Protein AF-A0A932SLD3-F1 (afdb_monomer_lite)

Structure (mmCIF, N/CA/C/O backbone):
data_AF-A0A932SLD3-F1
#
_entry.id   AF-A0A932SLD3-F1
#
loop_
_atom_site.group_PDB
_atom_site.id
_atom_site.type_symbol
_atom_site.label_atom_id
_atom_site.label_alt_id
_atom_site.label_comp_id
_atom_site.label_asym_id
_atom_site.label_entity_id
_atom_site.label_seq_id
_atom_site.pdbx_PDB_ins_code
_atom_site.Cartn_x
_atom_site.Cartn_y
_atom_site.Cartn_z
_atom_site.occupancy
_atom_site.B_iso_or_equiv
_atom_site.auth_seq_id
_atom_site.auth_comp_id
_atom_site.auth_asym_id
_atom_site.auth_atom_id
_atom_site.pdbx_PDB_model_num
ATOM 1 N N . MET A 1 1 ? 30.247 6.942 -6.098 1.00 51.97 1 MET A N 1
ATOM 2 C CA . MET A 1 1 ? 29.040 7.597 -6.648 1.00 51.97 1 MET A CA 1
ATOM 3 C C . MET A 1 1 ? 27.881 6.623 -6.493 1.00 51.97 1 MET A C 1
ATOM 5 O O . MET A 1 1 ? 28.028 5.489 -6.936 1.00 51.97 1 MET A O 1
ATOM 9 N N . ALA A 1 2 ? 26.806 6.992 -5.792 1.00 62.38 2 ALA A N 1
ATOM 10 C CA . ALA A 1 2 ? 25.668 6.088 -5.609 1.00 62.38 2 ALA A CA 1
ATOM 11 C C . ALA A 1 2 ? 24.977 5.821 -6.963 1.00 62.38 2 ALA A C 1
ATOM 13 O O . ALA A 1 2 ? 24.907 6.736 -7.792 1.00 62.38 2 ALA A O 1
ATOM 14 N N . PRO A 1 3 ? 24.509 4.589 -7.229 1.00 73.19 3 PRO A N 1
ATOM 15 C CA . PRO A 1 3 ? 23.764 4.293 -8.446 1.00 73.19 3 PRO A CA 1
ATOM 16 C C . PRO A 1 3 ? 22.498 5.155 -8.509 1.00 73.19 3 PRO A C 1
ATOM 18 O O . PRO A 1 3 ? 21.862 5.419 -7.491 1.00 73.19 3 PRO A O 1
ATOM 21 N N . ARG A 1 4 ? 22.139 5.614 -9.713 1.00 84.00 4 ARG A N 1
ATOM 22 C CA . ARG A 1 4 ? 20.889 6.356 -9.913 1.00 84.00 4 ARG A CA 1
ATOM 23 C C . ARG A 1 4 ? 19.696 5.450 -9.592 1.00 84.00 4 ARG A C 1
ATOM 25 O O . ARG A 1 4 ? 19.737 4.290 -10.011 1.00 84.00 4 ARG A O 1
ATOM 32 N N . PRO A 1 5 ? 18.640 5.977 -8.946 1.00 88.25 5 PRO A N 1
ATOM 33 C CA . PRO A 1 5 ? 17.459 5.183 -8.660 1.00 88.25 5 PRO A CA 1
ATOM 34 C C . PRO A 1 5 ? 16.838 4.584 -9.923 1.00 88.25 5 PRO A C 1
ATOM 36 O O . PRO A 1 5 ? 16.873 5.200 -10.996 1.00 88.25 5 PRO A O 1
ATOM 39 N N . THR A 1 6 ? 16.248 3.400 -9.818 1.00 93.44 6 THR A N 1
ATOM 40 C CA . THR A 1 6 ? 15.447 2.820 -10.910 1.00 93.44 6 THR A CA 1
ATOM 41 C C . THR A 1 6 ? 14.102 3.556 -11.070 1.00 93.44 6 THR A C 1
ATOM 43 O O . THR A 1 6 ? 13.707 4.317 -10.182 1.00 93.44 6 THR A O 1
ATOM 46 N N . PRO A 1 7 ? 13.379 3.392 -12.199 1.00 94.75 7 PRO A N 1
ATOM 47 C CA . PRO A 1 7 ? 12.006 3.894 -12.325 1.00 94.75 7 PRO A CA 1
ATOM 48 C C . PRO A 1 7 ? 11.091 3.412 -11.190 1.00 94.75 7 PRO A C 1
ATOM 50 O O . PRO A 1 7 ? 10.435 4.241 -10.563 1.00 94.75 7 PRO A O 1
ATOM 53 N N . ALA A 1 8 ? 11.168 2.119 -10.846 1.00 94.88 8 ALA A N 1
ATOM 54 C CA . ALA A 1 8 ? 10.424 1.523 -9.738 1.00 94.88 8 ALA A CA 1
ATOM 55 C C . ALA A 1 8 ? 10.734 2.206 -8.399 1.00 94.88 8 ALA A C 1
ATOM 57 O O . ALA A 1 8 ? 9.819 2.631 -7.699 1.00 94.88 8 ALA A O 1
ATOM 58 N N . GLU A 1 9 ? 12.020 2.372 -8.067 1.00 96.19 9 GLU A N 1
ATOM 59 C CA . GLU A 1 9 ? 12.435 3.072 -6.845 1.00 96.19 9 GLU A CA 1
ATOM 60 C C . GLU A 1 9 ? 11.896 4.503 -6.806 1.00 96.19 9 GLU A C 1
ATOM 62 O O . GLU A 1 9 ? 11.365 4.922 -5.783 1.00 96.19 9 GLU A O 1
ATOM 67 N N . ARG A 1 10 ? 11.978 5.251 -7.915 1.00 96.44 10 ARG A N 1
ATOM 68 C CA . ARG A 1 10 ? 11.424 6.612 -7.976 1.00 96.44 10 ARG A CA 1
ATOM 69 C C . ARG A 1 10 ? 9.925 6.624 -7.717 1.00 96.44 10 ARG A C 1
ATOM 71 O O . ARG A 1 10 ? 9.487 7.377 -6.859 1.00 96.44 10 ARG A O 1
ATOM 78 N N . ARG A 1 11 ? 9.156 5.775 -8.403 1.00 96.12 11 ARG A N 1
ATOM 79 C CA . ARG A 1 11 ? 7.697 5.733 -8.236 1.00 96.12 11 ARG A CA 1
ATOM 80 C C . ARG A 1 11 ? 7.278 5.316 -6.832 1.00 96.12 11 ARG A C 1
ATOM 82 O O . ARG A 1 11 ? 6.340 5.898 -6.305 1.00 96.12 11 ARG A O 1
ATOM 89 N N . LEU A 1 12 ? 7.975 4.359 -6.217 1.00 97.00 12 LEU A N 1
ATOM 90 C CA . LEU A 1 12 ? 7.738 3.980 -4.822 1.00 97.00 12 LEU A CA 1
ATOM 91 C C . LEU A 1 12 ? 8.028 5.145 -3.869 1.00 97.00 12 LEU A C 1
ATOM 93 O O . LEU A 1 12 ? 7.230 5.426 -2.981 1.00 97.00 12 LEU A O 1
ATOM 97 N N . LEU A 1 13 ? 9.130 5.870 -4.074 1.00 97.06 13 LEU A N 1
ATOM 98 C CA . LEU A 1 13 ? 9.461 7.040 -3.257 1.00 97.06 13 LEU A CA 1
ATOM 99 C C . LEU A 1 13 ? 8.476 8.199 -3.470 1.00 97.06 13 LEU A C 1
ATOM 101 O O . LEU A 1 13 ? 8.121 8.881 -2.512 1.00 97.06 13 LEU A O 1
ATOM 105 N N . ASP A 1 14 ? 8.017 8.422 -4.700 1.00 96.25 14 ASP A N 1
ATOM 106 C CA . ASP A 1 14 ? 7.005 9.434 -5.012 1.00 96.25 14 ASP A CA 1
ATOM 107 C C . ASP A 1 14 ? 5.646 9.063 -4.400 1.00 96.25 14 ASP A C 1
ATOM 109 O O . ASP A 1 14 ? 4.976 9.922 -3.826 1.00 96.25 14 ASP A O 1
ATOM 113 N N . LEU A 1 15 ? 5.276 7.777 -4.438 1.00 95.81 15 LEU A N 1
ATOM 114 C CA . LEU A 1 15 ? 4.101 7.248 -3.751 1.00 95.81 15 LEU A CA 1
ATOM 115 C C . LEU A 1 15 ? 4.211 7.461 -2.237 1.00 95.81 15 LEU A C 1
ATOM 117 O O . LEU A 1 15 ? 3.293 8.021 -1.648 1.00 95.81 15 LEU A O 1
ATOM 121 N N . ALA A 1 16 ? 5.340 7.104 -1.619 1.00 96.50 16 ALA A N 1
ATOM 122 C CA . ALA A 1 16 ? 5.568 7.313 -0.189 1.00 96.50 16 ALA A CA 1
ATOM 123 C C . ALA A 1 16 ? 5.399 8.789 0.211 1.00 96.50 16 ALA A C 1
ATOM 125 O O . ALA A 1 16 ? 4.697 9.091 1.175 1.00 96.50 16 ALA A O 1
ATOM 126 N N . ARG A 1 17 ? 5.955 9.727 -0.572 1.00 95.31 17 ARG A N 1
ATOM 127 C CA . ARG A 1 17 ? 5.749 11.169 -0.347 1.00 95.31 17 ARG A CA 1
ATOM 128 C C . ARG A 1 17 ? 4.279 11.557 -0.473 1.00 95.31 17 ARG A C 1
ATOM 130 O O . ARG A 1 17 ? 3.760 12.256 0.387 1.00 95.31 17 ARG A O 1
ATOM 137 N N . ALA A 1 18 ? 3.593 11.084 -1.512 1.00 93.19 18 ALA A N 1
ATOM 138 C CA . ALA A 1 18 ? 2.178 11.380 -1.712 1.00 93.19 18 ALA A CA 1
ATOM 139 C C . ALA A 1 18 ? 1.293 10.844 -0.572 1.00 93.19 18 ALA A C 1
ATOM 141 O O . ALA A 1 18 ? 0.246 11.426 -0.287 1.00 93.19 18 ALA A O 1
ATOM 142 N N . LEU A 1 19 ? 1.680 9.742 0.073 1.00 91.81 19 LEU A N 1
ATOM 143 C CA . LEU A 1 19 ? 1.000 9.213 1.255 1.00 91.81 19 LEU A CA 1
ATOM 144 C C . LEU A 1 19 ? 1.285 10.052 2.506 1.00 91.81 19 LEU A C 1
ATOM 146 O O . LEU A 1 19 ? 0.350 10.420 3.213 1.00 91.81 19 LEU A O 1
ATOM 150 N N . ALA A 1 20 ? 2.540 10.440 2.730 1.00 89.38 20 ALA A N 1
ATOM 151 C CA . ALA A 1 20 ? 2.917 11.307 3.847 1.00 89.38 20 ALA A CA 1
ATOM 152 C C . ALA A 1 20 ? 2.205 12.675 3.795 1.00 89.38 20 ALA A C 1
ATOM 154 O O . ALA A 1 20 ? 1.766 13.197 4.820 1.00 89.38 20 ALA A O 1
ATOM 155 N N . GLU A 1 21 ? 2.011 13.240 2.599 1.00 88.44 21 GLU A N 1
ATOM 156 C CA . GLU A 1 21 ? 1.236 14.475 2.421 1.00 88.44 21 GLU A CA 1
ATOM 157 C C . GLU A 1 21 ? -0.236 14.312 2.828 1.00 88.44 21 GLU A C 1
ATOM 159 O O . GLU A 1 21 ? -0.815 15.223 3.420 1.00 88.44 21 GLU A O 1
ATOM 164 N N . ARG A 1 22 ? -0.836 13.139 2.5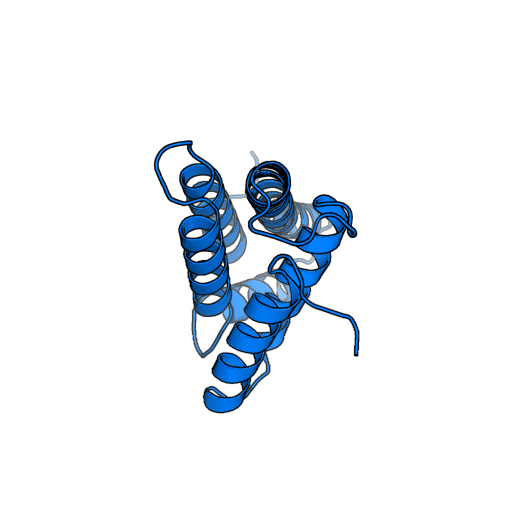80 1.00 81.81 22 ARG A N 1
ATOM 165 C CA . ARG A 1 22 ? -2.224 12.832 2.973 1.00 81.81 22 ARG A CA 1
ATOM 166 C C . ARG A 1 22 ? -2.400 12.642 4.474 1.00 81.81 22 ARG A C 1
ATOM 168 O O . ARG A 1 22 ? -3.507 12.810 4.969 1.00 81.81 22 ARG A O 1
ATOM 175 N N . ALA A 1 23 ? -1.330 12.340 5.206 1.00 76.94 23 ALA A N 1
ATOM 176 C CA . ALA A 1 23 ? -1.386 12.258 6.660 1.00 76.94 23 ALA A CA 1
ATOM 177 C C . ALA A 1 23 ? -1.645 13.633 7.314 1.00 76.94 23 ALA A C 1
ATOM 179 O O . ALA A 1 23 ? -1.974 13.694 8.500 1.00 76.94 23 ALA A O 1
ATOM 180 N N . ARG A 1 24 ? -1.469 14.754 6.594 1.00 79.19 24 ARG A N 1
ATOM 181 C CA . ARG A 1 24 ? -1.527 16.111 7.165 1.00 79.19 24 ARG A CA 1
ATOM 182 C C . ARG A 1 24 ? -2.933 16.503 7.678 1.00 79.19 24 ARG A C 1
ATOM 184 O O . ARG A 1 24 ? -3.931 16.071 7.113 1.00 79.19 24 ARG A O 1
ATOM 191 N N . PRO A 1 25 ? -3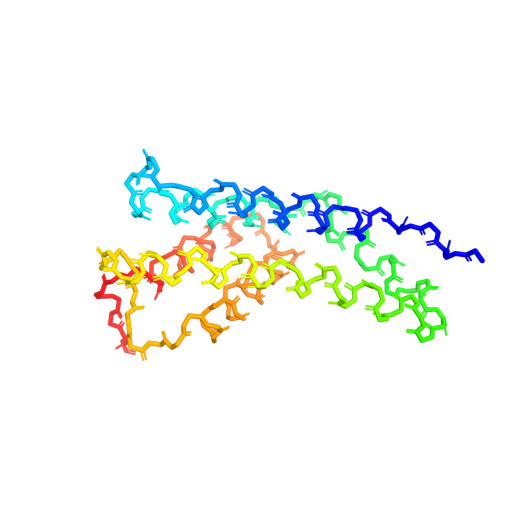.032 17.354 8.723 1.00 64.38 25 PRO A N 1
ATOM 192 C CA . PRO A 1 25 ? -4.197 17.433 9.628 1.00 64.38 25 PRO A CA 1
ATOM 193 C C . PRO A 1 25 ? -5.482 18.105 9.097 1.00 64.38 25 PRO A C 1
ATOM 195 O O . PRO A 1 25 ? -6.259 18.617 9.895 1.00 64.38 25 PRO A O 1
ATOM 198 N N . MET A 1 26 ? -5.715 18.178 7.786 1.00 59.38 26 MET A N 1
ATOM 199 C CA . MET A 1 26 ? -6.754 19.057 7.216 1.00 59.38 26 MET A CA 1
ATOM 200 C C . MET A 1 26 ? -7.997 18.346 6.660 1.00 59.38 26 MET A C 1
ATOM 202 O O . MET A 1 26 ? -8.928 19.029 6.242 1.00 59.38 26 MET A O 1
ATOM 206 N N . ALA A 1 27 ? -8.038 17.013 6.646 1.00 67.62 27 ALA A N 1
ATOM 207 C CA . ALA A 1 27 ? -9.136 16.237 6.061 1.00 67.62 27 ALA A CA 1
ATOM 208 C C . ALA A 1 27 ? -9.855 15.373 7.109 1.00 67.62 27 ALA A C 1
ATOM 210 O O . ALA A 1 27 ? -9.263 15.028 8.134 1.00 67.62 27 ALA A O 1
ATOM 211 N N . ASP A 1 28 ? -11.112 15.001 6.835 1.00 86.69 28 ASP A N 1
ATOM 212 C CA . ASP A 1 28 ? -11.798 13.935 7.573 1.00 86.69 28 ASP A CA 1
ATOM 213 C C . ASP A 1 28 ? -10.907 12.674 7.570 1.00 86.69 28 ASP A C 1
ATOM 215 O O . ASP A 1 28 ? -10.567 12.179 6.490 1.00 86.69 28 ASP A O 1
ATOM 219 N N . PRO A 1 29 ? -10.499 12.142 8.739 1.00 86.94 29 PRO A N 1
ATOM 220 C CA . PRO A 1 29 ? -9.590 11.001 8.817 1.00 86.94 29 PRO A CA 1
ATOM 221 C C . PRO A 1 29 ? -10.079 9.764 8.056 1.00 86.94 29 PRO A C 1
ATOM 223 O O . PRO A 1 29 ? -9.264 9.010 7.520 1.00 86.94 29 PRO A O 1
ATOM 226 N N . ARG A 1 30 ? -11.400 9.558 7.965 1.00 88.81 30 ARG A N 1
ATOM 227 C CA . ARG A 1 30 ? -11.977 8.447 7.198 1.00 88.81 30 ARG A CA 1
ATOM 228 C C . ARG A 1 30 ? -11.845 8.678 5.697 1.00 88.81 30 ARG A C 1
ATOM 230 O O . ARG A 1 30 ? -11.372 7.789 4.992 1.00 88.81 30 ARG A O 1
ATOM 237 N N . GLU A 1 31 ? -12.241 9.847 5.209 1.00 88.50 31 GLU A N 1
ATOM 238 C CA . GLU A 1 31 ? -12.075 10.220 3.802 1.00 88.50 31 GLU A CA 1
ATOM 239 C C . GLU A 1 31 ? -10.598 10.187 3.376 1.00 88.50 31 GLU A C 1
ATOM 241 O O . GLU A 1 31 ? -10.263 9.609 2.340 1.00 88.50 31 GLU A O 1
ATOM 246 N N . ALA A 1 32 ? -9.695 10.714 4.207 1.00 88.25 32 ALA A N 1
ATOM 247 C CA . ALA A 1 32 ? -8.254 10.701 3.965 1.00 88.25 32 ALA A CA 1
ATOM 248 C C . ALA A 1 32 ? -7.695 9.274 3.850 1.00 88.25 32 ALA A C 1
ATOM 250 O O . ALA A 1 32 ? -6.866 8.991 2.975 1.00 88.25 32 ALA A O 1
ATOM 251 N N . TRP A 1 33 ? -8.170 8.358 4.699 1.00 92.06 33 TRP A N 1
ATOM 252 C CA . TRP A 1 33 ? -7.813 6.946 4.622 1.00 92.06 33 TRP A CA 1
ATOM 253 C C . TRP A 1 33 ? -8.339 6.285 3.341 1.00 92.06 33 TRP A C 1
ATOM 255 O O . TRP A 1 33 ? -7.574 5.638 2.625 1.00 92.06 33 TRP A O 1
ATOM 265 N N . LEU A 1 34 ? -9.613 6.489 2.995 1.00 92.00 34 LEU A N 1
ATOM 266 C CA . LEU A 1 34 ? -10.197 5.925 1.773 1.00 92.00 34 LEU A CA 1
ATOM 267 C C . LEU A 1 34 ? -9.499 6.455 0.512 1.00 92.00 34 LEU A C 1
ATOM 269 O O . LEU A 1 34 ? -9.203 5.683 -0.400 1.00 92.00 34 LEU A O 1
ATOM 273 N N . ALA A 1 35 ? -9.159 7.745 0.478 1.00 90.25 35 ALA A N 1
ATOM 274 C CA . ALA A 1 35 ? -8.386 8.347 -0.606 1.00 90.25 35 ALA A CA 1
ATOM 275 C C . ALA A 1 35 ? -6.952 7.791 -0.680 1.00 90.25 35 ALA A C 1
ATOM 277 O O . ALA A 1 35 ? -6.418 7.590 -1.774 1.00 90.25 35 ALA A O 1
ATOM 278 N N . THR A 1 36 ? -6.329 7.525 0.472 1.00 93.00 36 THR A N 1
ATOM 279 C CA . THR A 1 36 ? -5.020 6.862 0.564 1.00 93.00 36 THR A CA 1
ATOM 280 C C . THR A 1 36 ? -5.076 5.461 -0.033 1.00 93.00 36 THR A C 1
ATOM 282 O O . THR A 1 36 ? -4.275 5.139 -0.914 1.00 93.00 36 THR A O 1
ATOM 285 N N . LEU A 1 37 ? -6.052 4.652 0.380 1.00 93.50 37 LEU A N 1
ATOM 286 C CA . LEU A 1 37 ? -6.228 3.300 -0.133 1.00 93.50 37 LEU A CA 1
ATOM 287 C C . LEU A 1 37 ? -6.545 3.300 -1.633 1.00 93.50 37 LEU A C 1
ATOM 289 O O . LEU A 1 37 ? -5.955 2.524 -2.377 1.00 93.50 37 LEU A O 1
ATOM 293 N N . GLY A 1 38 ? -7.419 4.198 -2.094 1.00 92.38 38 GLY A N 1
ATOM 294 C CA . GLY A 1 38 ? -7.743 4.340 -3.513 1.00 92.38 38 GLY A CA 1
ATOM 295 C C . GLY A 1 38 ? -6.518 4.694 -4.359 1.00 92.38 38 GLY A C 1
ATOM 296 O O . GLY A 1 38 ? -6.302 4.099 -5.413 1.00 92.38 38 GLY A O 1
ATOM 297 N N . GLY A 1 39 ? -5.667 5.605 -3.875 1.00 91.75 39 GLY A N 1
ATOM 298 C CA . GLY A 1 39 ? -4.406 5.949 -4.536 1.00 91.75 39 GLY A CA 1
ATOM 299 C C . GLY A 1 39 ? -3.414 4.785 -4.576 1.00 91.75 39 GLY A C 1
ATOM 300 O O . GLY A 1 39 ? -2.779 4.553 -5.604 1.00 91.75 39 GLY A O 1
ATOM 301 N N . LEU A 1 40 ? -3.309 4.028 -3.482 1.00 94.06 40 LEU A N 1
ATOM 302 C CA . LEU A 1 40 ? -2.458 2.842 -3.410 1.00 94.06 40 LEU A CA 1
ATOM 303 C C . LEU A 1 40 ? -2.956 1.731 -4.348 1.00 94.06 40 LEU A C 1
ATOM 305 O O . LEU A 1 40 ? -2.168 1.170 -5.107 1.00 94.06 40 LEU A O 1
ATOM 309 N N . ALA A 1 41 ? -4.260 1.455 -4.348 1.00 93.06 41 ALA A N 1
ATOM 310 C CA . ALA A 1 41 ? -4.877 0.481 -5.238 1.00 93.06 41 ALA A CA 1
ATOM 311 C C . ALA A 1 41 ? -4.670 0.870 -6.706 1.00 93.06 41 ALA A C 1
ATOM 313 O O . ALA A 1 41 ? -4.212 0.047 -7.486 1.00 93.06 41 ALA A O 1
ATOM 314 N N . ALA A 1 42 ? -4.896 2.134 -7.075 1.00 90.88 42 ALA A N 1
ATOM 315 C CA . ALA A 1 42 ? -4.663 2.618 -8.436 1.00 90.88 42 ALA A CA 1
ATOM 316 C C . ALA A 1 42 ? -3.187 2.537 -8.865 1.00 90.88 42 ALA A C 1
ATOM 318 O O . ALA A 1 42 ? -2.898 2.327 -10.041 1.00 90.88 42 ALA A O 1
ATOM 319 N N . ALA A 1 43 ? -2.243 2.687 -7.931 1.00 92.44 43 ALA A N 1
ATOM 320 C CA . ALA A 1 43 ? -0.820 2.550 -8.229 1.00 92.44 43 ALA A CA 1
ATOM 321 C C . ALA A 1 43 ? -0.421 1.101 -8.564 1.00 92.44 43 ALA A C 1
ATOM 323 O O . ALA A 1 43 ? 0.520 0.897 -9.332 1.00 92.44 43 ALA A O 1
ATOM 324 N N . HIS A 1 44 ? -1.115 0.108 -8.001 1.00 90.56 44 HIS A N 1
ATOM 325 C CA . HIS A 1 44 ? -0.787 -1.309 -8.170 1.00 90.56 44 HIS A CA 1
ATOM 326 C C . HIS A 1 44 ? -1.735 -2.086 -9.094 1.00 90.56 44 HIS A C 1
ATOM 328 O O . HIS A 1 44 ? -1.326 -3.117 -9.625 1.00 90.56 44 HIS A O 1
ATOM 334 N N . ALA A 1 45 ? -2.970 -1.631 -9.289 1.00 85.25 45 ALA A N 1
ATOM 335 C CA . ALA A 1 45 ? -3.960 -2.295 -10.126 1.00 85.25 45 ALA A CA 1
ATOM 336 C C . ALA A 1 45 ? -3.755 -2.001 -11.621 1.00 85.25 45 ALA A C 1
ATOM 338 O O . ALA A 1 45 ? -3.264 -0.940 -12.016 1.00 85.25 45 ALA A O 1
ATOM 339 N N . GLY A 1 46 ? -4.192 -2.949 -12.453 1.00 72.44 46 GLY A N 1
ATOM 340 C CA . GLY A 1 46 ? -4.192 -2.831 -13.912 1.00 72.44 46 GLY A CA 1
ATOM 341 C C . GLY A 1 46 ? -2.798 -2.771 -14.544 1.00 72.44 46 GLY A C 1
ATOM 342 O O . GLY A 1 46 ? -1.791 -3.151 -13.944 1.00 72.44 46 GLY A O 1
ATOM 343 N N . ASP A 1 47 ? -2.741 -2.250 -15.771 1.00 68.69 47 ASP A N 1
ATOM 344 C CA . ASP A 1 47 ? -1.514 -2.144 -16.578 1.00 68.69 47 ASP A CA 1
ATOM 345 C C . ASP A 1 47 ? -0.649 -0.921 -16.220 1.00 68.69 47 ASP A C 1
ATOM 347 O O . ASP A 1 47 ? 0.144 -0.428 -17.029 1.00 68.69 47 ASP A O 1
ATOM 351 N N . GLY A 1 48 ? -0.794 -0.405 -14.995 1.00 76.94 48 GLY A N 1
ATOM 352 C CA . GLY A 1 48 ? 0.021 0.691 -14.488 1.00 76.94 48 GLY A CA 1
ATOM 353 C C . GLY A 1 48 ? 1.526 0.377 -14.563 1.00 76.94 48 GLY A C 1
ATOM 354 O O . GLY A 1 48 ? 1.951 -0.782 -14.491 1.00 76.94 48 GLY A O 1
ATOM 355 N N . PRO A 1 49 ? 2.388 1.401 -14.682 1.00 87.38 49 PRO A N 1
ATOM 356 C CA . PRO A 1 49 ? 3.819 1.181 -14.866 1.00 87.38 49 PRO A CA 1
ATOM 357 C C . PRO A 1 49 ? 4.502 0.606 -13.616 1.00 87.38 49 PRO A C 1
ATOM 359 O O . PRO A 1 49 ? 5.503 -0.091 -13.736 1.00 87.38 49 PRO A O 1
ATOM 362 N N . LEU A 1 50 ? 3.975 0.852 -12.412 1.00 91.06 50 LEU A N 1
ATOM 363 C CA . LEU A 1 50 ? 4.648 0.484 -11.165 1.00 91.06 50 LEU A CA 1
ATOM 364 C C . LEU A 1 50 ? 4.840 -1.042 -11.004 1.00 91.06 50 LEU A C 1
ATOM 366 O O . LEU A 1 50 ? 5.984 -1.458 -10.807 1.00 91.06 50 LEU A O 1
ATOM 370 N N . PRO A 1 51 ? 3.811 -1.907 -11.144 1.00 91.69 51 PRO A N 1
ATOM 371 C CA . PRO A 1 51 ? 4.015 -3.354 -11.054 1.00 91.69 51 PRO A CA 1
ATOM 372 C C . PRO A 1 51 ? 5.006 -3.909 -12.082 1.00 91.69 51 PRO A C 1
ATOM 374 O O . PRO A 1 51 ? 5.805 -4.792 -11.764 1.00 91.69 51 PRO A O 1
ATOM 377 N N . SER A 1 52 ? 4.970 -3.414 -13.322 1.00 90.94 52 SER A N 1
ATOM 378 C CA . SER A 1 52 ? 5.865 -3.894 -14.380 1.00 90.94 52 SER A CA 1
ATOM 379 C C . SER A 1 52 ? 7.310 -3.439 -14.155 1.00 90.94 52 SER A C 1
ATOM 381 O O . SER A 1 52 ? 8.228 -4.254 -14.291 1.00 90.94 52 SER A O 1
ATOM 383 N N . GLU A 1 53 ? 7.510 -2.194 -13.720 1.00 94.06 53 GLU A N 1
ATOM 384 C CA . GLU A 1 53 ? 8.814 -1.640 -13.355 1.00 94.06 53 GLU A CA 1
ATOM 385 C C . GLU A 1 53 ? 9.414 -2.340 -12.125 1.00 94.06 53 GLU A C 1
ATOM 387 O O . GLU A 1 53 ? 10.613 -2.618 -12.131 1.00 94.06 53 GLU A O 1
ATOM 392 N N . ILE A 1 54 ? 8.618 -2.680 -11.098 1.00 93.00 54 ILE A N 1
ATOM 393 C CA . ILE A 1 54 ? 9.088 -3.457 -9.931 1.00 93.00 54 ILE A CA 1
ATOM 394 C C . ILE A 1 54 ? 9.603 -4.821 -10.386 1.00 93.00 54 ILE A C 1
ATOM 396 O O . ILE A 1 54 ? 10.759 -5.156 -10.125 1.00 93.00 54 ILE A O 1
ATOM 400 N N . ARG A 1 55 ? 8.793 -5.576 -11.142 1.00 91.50 55 ARG A N 1
ATOM 401 C CA . ARG A 1 55 ? 9.199 -6.894 -11.659 1.00 91.50 55 ARG A CA 1
ATOM 402 C C . ARG A 1 55 ? 10.464 -6.799 -12.511 1.00 91.50 55 ARG A C 1
ATOM 404 O O . ARG A 1 55 ? 11.299 -7.700 -12.513 1.00 91.50 55 ARG A O 1
ATOM 411 N N . GLU A 1 56 ? 10.607 -5.729 -13.287 1.00 92.06 56 GLU A N 1
ATOM 412 C CA . GLU A 1 56 ? 11.801 -5.491 -14.090 1.00 92.06 56 GLU A CA 1
ATOM 413 C C . GLU A 1 56 ? 13.033 -5.155 -13.238 1.00 92.06 56 GLU A C 1
ATOM 415 O O . GLU A 1 56 ? 14.115 -5.693 -13.491 1.00 92.06 56 GLU A O 1
ATOM 420 N N . ALA A 1 57 ? 12.874 -4.310 -12.219 1.00 91.75 57 ALA A N 1
ATOM 421 C CA . ALA A 1 57 ? 13.929 -3.969 -11.274 1.00 91.75 57 ALA A CA 1
ATOM 422 C C . ALA A 1 57 ? 14.412 -5.214 -10.516 1.00 91.75 57 ALA A C 1
ATOM 424 O O . ALA A 1 57 ? 15.619 -5.442 -10.449 1.00 91.75 57 ALA A O 1
ATOM 425 N N . GLU A 1 58 ? 13.499 -6.073 -10.055 1.00 90.75 58 GLU A N 1
ATOM 426 C CA . GLU A 1 58 ? 13.816 -7.357 -9.419 1.00 90.75 58 GLU A CA 1
ATOM 427 C C . GLU A 1 58 ? 14.617 -8.276 -10.349 1.00 90.75 58 GLU A C 1
ATOM 429 O O . GLU A 1 58 ? 15.679 -8.769 -9.965 1.00 90.75 58 GLU A O 1
ATOM 434 N N . ARG A 1 59 ? 14.178 -8.445 -11.607 1.00 89.69 59 ARG A N 1
ATOM 435 C CA . ARG A 1 59 ? 14.903 -9.256 -12.605 1.00 89.69 59 ARG A CA 1
ATOM 436 C C . ARG A 1 59 ? 16.308 -8.723 -12.900 1.00 89.69 59 ARG A C 1
ATOM 438 O O . ARG A 1 59 ? 17.215 -9.501 -13.194 1.00 89.69 59 ARG A O 1
ATOM 445 N N . ARG A 1 60 ? 16.500 -7.399 -12.872 1.00 87.75 60 ARG A N 1
ATOM 446 C CA . ARG A 1 60 ? 17.787 -6.745 -13.177 1.00 87.75 60 ARG A CA 1
ATOM 447 C C . ARG A 1 60 ? 18.698 -6.576 -11.959 1.00 87.75 60 ARG A C 1
ATOM 449 O O . ARG A 1 60 ? 19.887 -6.282 -12.132 1.00 87.75 60 ARG A O 1
ATOM 456 N N . ALA A 1 61 ? 18.188 -6.756 -10.744 1.00 85.56 61 ALA A N 1
ATOM 457 C CA . ALA A 1 61 ? 1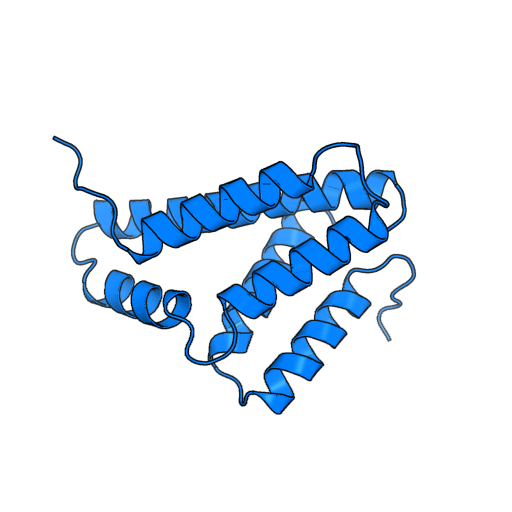8.935 -6.566 -9.507 1.00 85.56 61 ALA A CA 1
ATOM 458 C C . ALA A 1 61 ? 19.876 -7.752 -9.219 1.00 85.56 61 ALA A C 1
ATOM 460 O O . ALA A 1 61 ? 19.611 -8.602 -8.372 1.00 85.56 61 ALA A O 1
ATOM 461 N N . ARG A 1 62 ? 21.013 -7.800 -9.930 1.00 78.94 62 ARG A N 1
ATOM 462 C CA . ARG A 1 62 ? 22.053 -8.829 -9.732 1.00 78.94 62 ARG A CA 1
ATOM 463 C C . ARG A 1 62 ? 22.912 -8.604 -8.482 1.00 78.94 62 ARG A C 1
ATOM 465 O O . ARG A 1 62 ? 23.446 -9.562 -7.936 1.00 78.94 62 ARG A O 1
ATOM 472 N N . ASP A 1 63 ? 23.054 -7.359 -8.029 1.00 85.38 63 ASP A N 1
ATOM 473 C CA . ASP A 1 63 ? 23.844 -7.008 -6.845 1.00 85.38 63 ASP A CA 1
ATOM 474 C C . ASP A 1 63 ? 22.960 -6.765 -5.605 1.00 85.38 63 ASP A C 1
ATOM 476 O O . ASP A 1 63 ? 21.766 -6.461 -5.690 1.00 85.38 63 ASP A O 1
ATOM 480 N N . LYS A 1 64 ? 23.544 -6.960 -4.415 1.00 88.75 64 LYS A N 1
ATOM 481 C CA . LYS A 1 64 ? 22.855 -6.776 -3.125 1.00 88.75 64 LYS A CA 1
ATOM 482 C C . LYS A 1 64 ? 22.360 -5.337 -2.944 1.00 88.75 64 LYS A C 1
ATOM 484 O O . LYS A 1 64 ? 21.297 -5.135 -2.366 1.00 88.75 64 LYS A O 1
ATOM 489 N N . THR A 1 65 ? 23.107 -4.360 -3.452 1.00 90.00 65 THR A N 1
ATOM 490 C CA . THR A 1 65 ? 22.816 -2.931 -3.291 1.00 90.00 65 THR A CA 1
ATOM 491 C C . THR A 1 65 ? 21.514 -2.535 -3.977 1.00 90.00 65 THR A C 1
ATOM 493 O O . THR A 1 65 ? 20.689 -1.873 -3.358 1.00 90.00 65 THR A O 1
ATOM 496 N N . ARG A 1 66 ? 21.276 -2.978 -5.216 1.00 89.50 66 ARG A N 1
ATOM 497 C CA . ARG A 1 66 ? 20.032 -2.702 -5.953 1.00 89.50 66 ARG A CA 1
ATOM 498 C C . ARG A 1 66 ? 18.823 -3.375 -5.321 1.00 89.50 66 ARG A C 1
ATOM 500 O O . ARG A 1 66 ? 17.777 -2.747 -5.202 1.00 89.50 66 ARG A O 1
ATOM 507 N N . ARG A 1 67 ? 18.972 -4.623 -4.858 1.00 92.19 67 ARG A N 1
ATOM 508 C CA . ARG A 1 67 ? 17.901 -5.310 -4.114 1.00 92.19 67 ARG A CA 1
ATOM 509 C C . ARG A 1 67 ? 17.545 -4.560 -2.834 1.00 92.19 67 ARG A C 1
ATOM 511 O O . ARG A 1 67 ? 16.368 -4.392 -2.541 1.00 92.19 67 ARG A O 1
ATOM 518 N N . LEU A 1 68 ? 18.553 -4.074 -2.107 1.00 94.81 68 LEU A N 1
ATOM 519 C CA . LEU A 1 68 ? 18.341 -3.285 -0.897 1.00 94.81 68 LEU A CA 1
ATOM 520 C C . LEU A 1 68 ? 17.702 -1.925 -1.201 1.00 94.81 68 LEU A C 1
ATOM 522 O O . LEU A 1 68 ? 16.806 -1.520 -0.475 1.00 94.81 68 LEU A O 1
ATOM 526 N N . ALA A 1 69 ? 18.118 -1.242 -2.269 1.00 94.62 69 ALA A N 1
ATOM 527 C CA . ALA A 1 69 ? 17.534 0.037 -2.670 1.00 94.62 69 ALA A CA 1
ATOM 528 C C . ALA A 1 69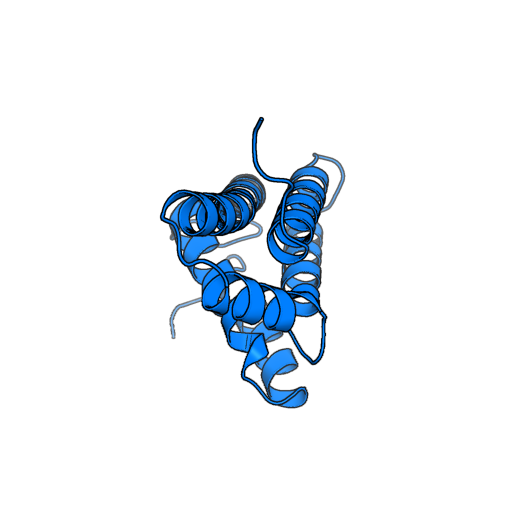 ? 16.044 -0.100 -3.022 1.00 94.62 69 ALA A C 1
ATOM 530 O O . ALA A 1 69 ? 15.228 0.684 -2.542 1.00 94.62 69 ALA A O 1
ATOM 531 N N . LEU A 1 70 ? 15.679 -1.132 -3.791 1.00 95.56 70 LEU A N 1
ATOM 532 C CA . LEU A 1 70 ? 14.283 -1.419 -4.123 1.00 95.56 70 LEU A CA 1
ATOM 533 C C . LEU A 1 70 ? 13.464 -1.792 -2.879 1.00 95.56 70 LEU A C 1
ATOM 535 O O . LEU A 1 70 ? 12.381 -1.247 -2.671 1.00 95.56 70 LEU A O 1
ATOM 539 N N . ALA A 1 71 ? 13.996 -2.676 -2.027 1.00 96.00 71 ALA A N 1
ATOM 540 C CA . ALA A 1 71 ? 13.343 -3.058 -0.776 1.00 96.00 71 ALA A CA 1
ATOM 541 C C . ALA A 1 71 ? 13.151 -1.853 0.156 1.00 96.00 71 ALA A C 1
ATOM 543 O O . ALA A 1 71 ? 12.093 -1.703 0.759 1.00 96.00 71 ALA A O 1
ATOM 544 N N . TRP A 1 72 ? 14.140 -0.960 0.225 1.00 96.94 72 TRP A N 1
ATOM 545 C CA . TRP A 1 72 ? 14.052 0.270 1.000 1.00 96.94 72 TRP A CA 1
ATOM 546 C C . TRP A 1 72 ? 12.996 1.224 0.444 1.00 96.94 72 TRP A C 1
ATOM 548 O O . TRP A 1 72 ? 12.211 1.768 1.212 1.00 96.94 72 TRP A O 1
ATOM 558 N N . ALA A 1 73 ? 12.913 1.394 -0.878 1.00 97.44 73 ALA A N 1
ATOM 559 C CA . ALA A 1 73 ? 11.879 2.225 -1.493 1.00 97.44 73 ALA A CA 1
ATOM 560 C C . ALA A 1 73 ? 10.465 1.698 -1.187 1.00 97.44 73 ALA A C 1
ATOM 562 O O . ALA A 1 73 ? 9.578 2.481 -0.853 1.00 97.44 73 ALA A O 1
ATOM 563 N N . ARG A 1 74 ? 10.266 0.374 -1.224 1.00 97.62 74 ARG A N 1
ATOM 564 C CA . ARG A 1 74 ? 9.011 -0.265 -0.798 1.00 97.62 74 ARG A CA 1
ATOM 565 C C . ARG A 1 74 ? 8.738 -0.038 0.693 1.00 97.62 74 ARG A C 1
ATOM 567 O O . ARG A 1 74 ? 7.605 0.231 1.079 1.00 97.62 74 ARG A O 1
ATOM 574 N N . GLU A 1 75 ? 9.769 -0.113 1.527 1.00 98.25 75 GLU A N 1
ATOM 575 C CA . GLU A 1 75 ? 9.645 0.130 2.964 1.00 98.25 75 GLU A CA 1
ATOM 576 C C . GLU A 1 75 ? 9.246 1.577 3.284 1.00 98.25 75 GLU A C 1
ATOM 578 O O . GLU A 1 75 ? 8.439 1.797 4.182 1.00 98.25 75 GLU A O 1
ATOM 583 N N . GLN A 1 76 ? 9.712 2.563 2.508 1.00 98.12 76 GLN A N 1
ATOM 584 C CA . GLN A 1 76 ? 9.250 3.950 2.651 1.00 98.12 76 GLN A CA 1
ATOM 585 C C . GLN A 1 76 ? 7.736 4.084 2.436 1.00 98.12 76 GLN A C 1
ATOM 587 O O . GLN A 1 76 ? 7.088 4.857 3.137 1.00 98.12 76 GLN A O 1
ATOM 592 N N . VAL A 1 77 ? 7.157 3.310 1.510 1.00 98.06 77 VAL A N 1
ATOM 593 C CA . VAL A 1 77 ? 5.698 3.262 1.322 1.00 98.06 77 VAL A CA 1
ATOM 594 C C . VAL A 1 77 ? 5.029 2.683 2.566 1.00 98.06 77 VAL A C 1
ATOM 596 O O . VAL A 1 77 ? 4.088 3.284 3.076 1.00 98.06 77 VAL A O 1
ATOM 599 N N . ARG A 1 78 ? 5.536 1.564 3.103 1.00 98.06 78 ARG A N 1
ATOM 600 C CA . ARG A 1 78 ? 4.983 0.935 4.316 1.00 98.06 78 ARG A CA 1
ATOM 601 C C . ARG A 1 78 ? 5.004 1.886 5.517 1.00 98.06 78 ARG A C 1
ATOM 603 O O . ARG A 1 78 ? 4.000 1.981 6.215 1.00 98.06 78 ARG A O 1
ATOM 610 N N . LEU A 1 79 ? 6.115 2.590 5.737 1.00 97.25 79 LEU A N 1
ATOM 611 C CA . LEU A 1 79 ? 6.260 3.553 6.834 1.00 97.25 79 LEU A CA 1
ATOM 612 C C . LEU A 1 79 ? 5.290 4.731 6.677 1.00 97.25 79 LEU A C 1
ATOM 614 O O . LEU A 1 79 ? 4.579 5.061 7.620 1.00 97.25 79 LEU A O 1
ATOM 618 N N . ALA A 1 80 ? 5.177 5.298 5.471 1.00 96.25 80 ALA A N 1
ATOM 619 C CA . ALA A 1 80 ? 4.211 6.363 5.203 1.00 96.25 80 ALA A CA 1
ATOM 620 C C . ALA A 1 80 ? 2.755 5.896 5.405 1.00 96.25 80 ALA A C 1
ATOM 622 O O . ALA A 1 80 ? 1.932 6.643 5.931 1.00 96.25 80 ALA A O 1
ATOM 623 N N . LEU A 1 81 ? 2.430 4.651 5.033 1.00 96.38 81 LEU A N 1
ATOM 624 C CA . LEU A 1 81 ? 1.129 4.043 5.333 1.00 96.38 81 LEU A CA 1
ATOM 625 C C . LEU A 1 81 ? 0.880 3.923 6.841 1.00 96.38 81 LEU A C 1
ATOM 627 O O . LEU A 1 81 ? -0.228 4.211 7.291 1.00 96.38 81 LEU A O 1
ATOM 631 N N . ALA A 1 82 ? 1.884 3.489 7.607 1.00 95.81 82 ALA A N 1
ATOM 632 C CA . ALA A 1 82 ? 1.771 3.332 9.054 1.00 95.81 82 ALA A CA 1
ATOM 633 C C . ALA A 1 82 ? 1.460 4.672 9.739 1.00 95.81 82 ALA A C 1
ATOM 635 O O . ALA A 1 82 ? 0.567 4.720 10.580 1.00 95.81 82 ALA A O 1
ATOM 636 N N . GLU A 1 83 ? 2.093 5.769 9.309 1.00 94.12 83 GLU A N 1
ATOM 637 C CA . GLU A 1 83 ? 1.804 7.117 9.823 1.00 94.12 83 GLU A CA 1
ATOM 638 C C . GLU A 1 83 ? 0.360 7.569 9.542 1.00 94.12 83 GLU A C 1
ATOM 640 O O . GLU A 1 83 ? -0.285 8.176 10.401 1.00 94.12 83 GLU A O 1
ATOM 645 N N . VAL A 1 84 ? -0.170 7.285 8.345 1.00 93.44 84 VAL A N 1
ATOM 646 C CA . VAL A 1 84 ? -1.573 7.591 8.006 1.00 93.44 84 VAL A CA 1
ATOM 647 C C . VAL A 1 84 ? -2.521 6.771 8.885 1.00 93.44 84 VAL A C 1
ATOM 649 O O . VAL A 1 84 ? -3.483 7.312 9.434 1.00 93.44 84 VAL A O 1
ATOM 652 N N . LEU A 1 85 ? -2.240 5.476 9.037 1.00 94.25 85 LEU A N 1
ATOM 653 C CA . LEU A 1 85 ? -3.051 4.552 9.827 1.00 94.25 85 LEU A CA 1
ATOM 654 C C . LEU A 1 85 ? -3.043 4.889 11.317 1.00 94.25 85 LEU A C 1
ATOM 656 O O . LEU A 1 85 ? -4.093 4.829 11.945 1.00 94.25 85 LEU A O 1
ATOM 660 N N . GLU A 1 86 ? -1.901 5.281 11.878 1.00 93.38 86 GLU A N 1
ATOM 661 C CA . GLU A 1 86 ? -1.791 5.696 13.278 1.00 93.38 86 GLU A CA 1
ATOM 662 C C . GLU A 1 86 ? -2.704 6.895 13.574 1.00 93.38 86 GLU A C 1
ATOM 664 O O . GLU A 1 86 ? -3.475 6.875 14.537 1.00 93.38 86 GLU A O 1
ATOM 669 N N . ARG A 1 87 ? -2.707 7.906 12.696 1.00 90.44 87 ARG A N 1
ATOM 670 C CA . ARG A 1 87 ? -3.599 9.070 12.830 1.00 90.44 87 ARG A CA 1
ATOM 671 C C . ARG A 1 87 ? -5.065 8.688 12.666 1.00 90.44 87 ARG A C 1
ATOM 673 O O . ARG A 1 87 ? -5.902 9.108 13.464 1.00 90.44 87 ARG A O 1
ATOM 680 N N . ALA A 1 88 ? -5.379 7.885 11.651 1.00 92.19 88 ALA A N 1
ATOM 681 C CA . ALA A 1 88 ? -6.743 7.434 11.409 1.00 92.19 88 ALA A CA 1
ATOM 682 C C . ALA A 1 88 ? -7.275 6.576 12.573 1.00 92.19 88 ALA A C 1
ATOM 684 O O . ALA A 1 88 ? -8.456 6.671 12.909 1.00 92.19 88 ALA A O 1
ATOM 685 N N . ALA A 1 89 ? -6.420 5.773 13.215 1.00 93.38 89 ALA A N 1
ATOM 686 C CA . ALA A 1 89 ? -6.778 4.951 14.368 1.00 93.38 89 ALA A CA 1
ATOM 687 C C . ALA A 1 89 ? -7.014 5.822 15.607 1.00 93.38 89 ALA A C 1
ATOM 689 O O . ALA A 1 89 ? -8.025 5.652 16.287 1.00 93.38 89 ALA A O 1
ATOM 690 N N . GLY A 1 90 ? -6.145 6.812 15.853 1.00 91.25 90 GLY A N 1
ATOM 691 C CA . GLY A 1 90 ? -6.329 7.801 16.921 1.00 91.25 90 GLY A CA 1
ATOM 692 C C . GLY A 1 90 ? -7.624 8.613 16.785 1.00 91.25 90 GLY A C 1
ATOM 693 O O . GLY A 1 90 ? -8.205 9.019 17.788 1.00 91.25 90 GLY A O 1
ATOM 694 N N . ALA A 1 91 ? -8.113 8.796 15.556 1.00 91.19 91 ALA A N 1
ATOM 695 C CA . ALA A 1 91 ? -9.396 9.430 15.258 1.00 91.19 91 ALA A CA 1
ATOM 696 C C . ALA A 1 91 ? -10.596 8.459 15.209 1.00 91.19 91 ALA A C 1
ATOM 698 O O . ALA A 1 91 ? -11.717 8.888 14.945 1.00 91.19 91 ALA A O 1
ATOM 699 N N . GLY A 1 92 ? -10.385 7.155 15.421 1.00 92.25 92 GLY A N 1
ATOM 700 C CA . GLY A 1 92 ? -11.441 6.137 15.368 1.00 92.25 92 GLY A CA 1
ATOM 701 C C . GLY A 1 92 ? -11.988 5.840 13.965 1.00 92.25 92 GLY A C 1
ATOM 702 O O . GLY A 1 92 ? -13.067 5.263 13.844 1.00 92.25 92 GLY A O 1
ATOM 703 N N . ALA A 1 93 ? -11.278 6.226 12.901 1.00 92.12 93 ALA A N 1
ATOM 704 C CA . ALA A 1 93 ? -11.702 6.003 11.516 1.00 92.12 93 ALA A CA 1
ATOM 705 C C . ALA A 1 93 ? -11.359 4.594 11.005 1.00 92.12 93 ALA A C 1
ATOM 707 O O . ALA A 1 93 ? -12.116 4.004 10.226 1.00 92.12 93 ALA A O 1
ATOM 708 N N . VAL A 1 94 ? -10.234 4.045 11.464 1.00 94.19 94 VAL A N 1
ATOM 709 C CA . VAL A 1 94 ? -9.775 2.682 11.162 1.00 94.19 94 VAL A CA 1
ATOM 710 C C . VAL A 1 94 ? -9.711 1.848 12.436 1.00 94.19 94 VAL A C 1
ATOM 712 O O . VAL A 1 94 ? -9.739 2.373 13.551 1.00 94.19 94 VAL A O 1
ATOM 715 N N . ARG A 1 95 ? -9.675 0.529 12.270 1.00 93.69 95 ARG A N 1
ATOM 716 C CA . ARG A 1 95 ? -9.633 -0.438 13.364 1.00 93.69 95 ARG A CA 1
ATOM 717 C C . ARG A 1 95 ? -8.406 -0.218 14.263 1.00 93.69 95 ARG A C 1
ATOM 719 O O . ARG A 1 95 ? -7.303 -0.004 13.769 1.00 93.69 95 ARG A O 1
ATOM 726 N N . ALA A 1 96 ? -8.610 -0.286 15.579 1.00 91.62 96 ALA A N 1
ATOM 727 C CA . ALA A 1 96 ? -7.566 -0.071 16.589 1.00 91.62 96 ALA A CA 1
ATOM 728 C C . ALA A 1 96 ? -7.093 -1.375 17.260 1.00 91.62 96 ALA A C 1
ATOM 730 O O . ALA A 1 96 ? -6.180 -1.363 18.079 1.00 91.62 96 ALA A O 1
ATOM 731 N N . ASP A 1 97 ? -7.717 -2.507 16.926 1.00 93.25 97 ASP A N 1
ATOM 732 C CA . ASP A 1 97 ? -7.385 -3.840 17.443 1.00 93.25 97 ASP A CA 1
ATOM 733 C C . ASP A 1 97 ? -6.157 -4.469 16.758 1.00 93.25 97 ASP A C 1
ATOM 735 O O . ASP A 1 97 ? -5.668 -5.511 17.190 1.00 93.25 97 ASP A O 1
ATOM 739 N N . VAL A 1 98 ? -5.641 -3.836 15.700 1.00 93.50 98 VAL A N 1
ATOM 740 C CA . VAL A 1 98 ? -4.431 -4.238 14.976 1.00 93.50 98 VAL A CA 1
ATOM 741 C C . VAL A 1 98 ? -3.436 -3.084 15.015 1.00 93.50 98 VAL A C 1
ATOM 743 O O . VAL A 1 98 ? -3.793 -1.945 14.722 1.00 93.50 98 VAL A O 1
ATOM 746 N N . ALA A 1 99 ? -2.177 -3.376 15.347 1.00 95.25 99 ALA A N 1
ATOM 747 C CA . ALA A 1 99 ? -1.121 -2.367 15.362 1.00 95.25 99 ALA A CA 1
ATOM 748 C C . ALA A 1 99 ? -0.971 -1.697 13.973 1.00 95.25 99 ALA A C 1
ATOM 750 O O . ALA A 1 99 ? -0.926 -2.424 12.972 1.00 95.25 99 ALA A O 1
ATOM 751 N N . PRO A 1 100 ? -0.834 -0.355 13.884 1.00 94.75 100 PRO A N 1
ATOM 752 C CA . PRO A 1 100 ? -0.750 0.363 12.607 1.00 94.75 100 PRO A CA 1
ATOM 753 C C . PRO A 1 100 ? 0.319 -0.175 11.652 1.00 94.75 100 PRO A C 1
ATOM 755 O O . PRO A 1 100 ? 0.056 -0.315 10.463 1.00 94.75 100 PRO A O 1
ATOM 758 N N . ASP A 1 101 ? 1.487 -0.569 12.166 1.00 96.25 101 ASP A N 1
ATOM 759 C CA . ASP A 1 101 ? 2.565 -1.171 11.369 1.00 96.25 101 ASP A CA 1
ATOM 760 C C . ASP A 1 101 ? 2.172 -2.499 10.706 1.00 96.25 101 ASP A C 1
ATOM 762 O O . ASP A 1 101 ? 2.523 -2.758 9.550 1.00 96.25 101 ASP A O 1
ATOM 766 N N . VAL A 1 102 ? 1.436 -3.346 11.433 1.00 97.25 102 VAL A N 1
ATOM 767 C CA . VAL A 1 102 ? 0.951 -4.641 10.934 1.00 97.25 102 VAL A CA 1
ATOM 768 C C . VAL A 1 102 ? -0.151 -4.416 9.908 1.00 97.25 102 VAL A C 1
ATOM 770 O O . VAL A 1 102 ? -0.154 -5.048 8.852 1.00 97.25 102 VAL A O 1
ATOM 773 N N . LEU A 1 103 ? -1.062 -3.481 10.183 1.00 96.56 103 LEU A N 1
ATOM 774 C CA . LEU A 1 103 ? -2.125 -3.126 9.253 1.00 96.56 103 LEU A CA 1
ATOM 775 C C . LEU A 1 103 ? -1.558 -2.497 7.969 1.00 96.56 103 LEU A C 1
ATOM 777 O O . L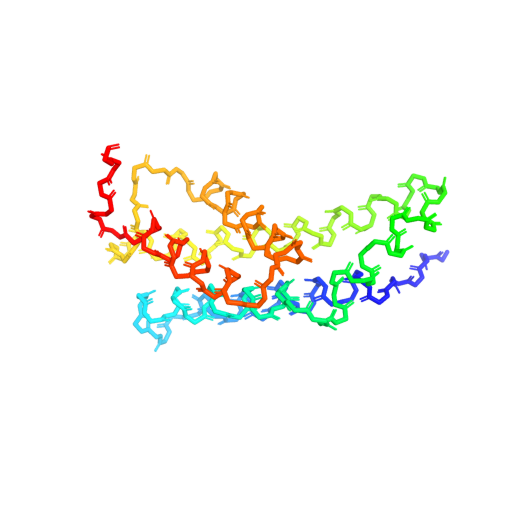EU A 1 103 ? -1.996 -2.855 6.879 1.00 96.56 103 LEU A O 1
ATOM 781 N N . ALA A 1 104 ? -0.524 -1.656 8.070 1.00 97.50 104 ALA A N 1
ATOM 782 C CA . ALA A 1 104 ? 0.200 -1.100 6.926 1.00 97.50 104 ALA A CA 1
ATOM 783 C C . ALA A 1 104 ? 0.850 -2.195 6.074 1.00 97.50 104 ALA A C 1
ATOM 785 O O . ALA A 1 104 ? 0.766 -2.159 4.845 1.00 97.50 104 ALA A O 1
ATOM 786 N N . TRP A 1 105 ? 1.476 -3.189 6.715 1.00 97.88 105 TRP A N 1
ATOM 787 C CA . TRP A 1 105 ? 2.049 -4.343 6.022 1.00 97.88 105 TRP A CA 1
ATOM 788 C C . TRP A 1 105 ? 0.983 -5.147 5.261 1.00 97.88 105 TRP A C 1
ATOM 790 O O . TRP A 1 105 ? 1.185 -5.443 4.082 1.00 97.88 105 TRP A O 1
ATOM 800 N N . LEU A 1 106 ? -0.158 -5.440 5.897 1.00 97.31 106 LEU A N 1
ATOM 801 C CA . LEU A 1 106 ? -1.280 -6.154 5.273 1.00 97.31 106 LEU A CA 1
ATOM 802 C C . LEU A 1 106 ? -1.872 -5.376 4.094 1.00 97.31 106 LEU A C 1
ATOM 804 O O . LEU A 1 106 ? -2.086 -5.946 3.026 1.00 97.31 106 LEU A O 1
ATOM 808 N N . VAL A 1 107 ? -2.110 -4.075 4.270 1.00 97.19 107 VAL A N 1
ATOM 809 C CA . VAL A 1 107 ? -2.680 -3.216 3.225 1.00 97.19 107 VAL A CA 1
ATOM 810 C C . VAL A 1 107 ? -1.740 -3.106 2.029 1.00 97.19 107 VAL A C 1
ATOM 812 O O . VAL A 1 107 ? -2.189 -3.245 0.893 1.00 97.19 107 VAL A O 1
ATOM 815 N N . LEU A 1 108 ? -0.439 -2.910 2.261 1.00 97.81 108 LEU A N 1
ATOM 816 C CA . LEU A 1 108 ? 0.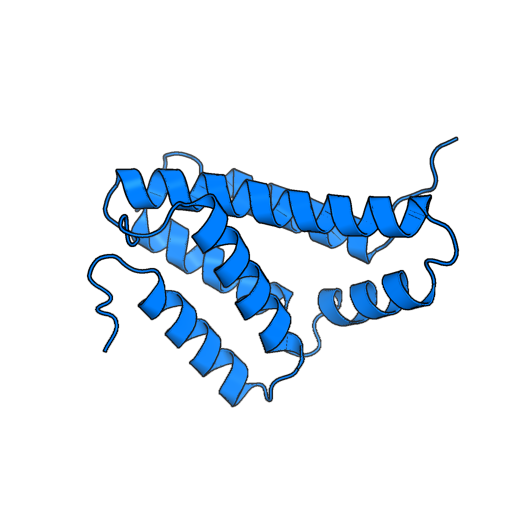541 -2.856 1.179 1.00 97.81 108 LEU A CA 1
ATOM 817 C C . LEU A 1 108 ? 0.611 -4.189 0.420 1.00 97.81 108 LEU A C 1
ATOM 819 O O . LEU A 1 108 ? 0.601 -4.190 -0.807 1.00 97.81 108 LEU A O 1
ATOM 823 N N . ALA A 1 109 ? 0.622 -5.319 1.133 1.00 97.12 109 ALA A N 1
ATOM 824 C CA . ALA A 1 109 ? 0.612 -6.639 0.506 1.00 97.12 109 ALA A CA 1
ATOM 825 C C . ALA A 1 109 ? -0.666 -6.882 -0.318 1.00 97.12 109 ALA A C 1
ATOM 827 O O . ALA A 1 109 ? -0.589 -7.399 -1.434 1.00 97.12 109 ALA A O 1
ATOM 828 N N . GLY A 1 110 ? -1.828 -6.476 0.204 1.00 96.44 110 GLY A N 1
ATOM 829 C CA . GLY A 1 110 ? -3.107 -6.552 -0.500 1.00 96.44 110 GLY A CA 1
ATOM 830 C C . GLY A 1 110 ? -3.115 -5.705 -1.771 1.00 96.44 110 GLY A C 1
ATOM 831 O O . GLY A 1 110 ? -3.461 -6.204 -2.836 1.00 96.44 110 GLY A O 1
ATOM 832 N N . ALA A 1 111 ? -2.647 -4.459 -1.695 1.00 95.19 111 ALA A N 1
ATOM 833 C CA . ALA A 1 111 ? -2.545 -3.593 -2.864 1.00 95.19 111 ALA A CA 1
ATOM 834 C C . ALA A 1 111 ? -1.595 -4.159 -3.931 1.00 95.19 111 ALA A C 1
ATOM 836 O O . ALA A 1 111 ? -1.939 -4.190 -5.108 1.00 95.19 111 ALA A O 1
ATOM 837 N N . GLU A 1 112 ? -0.427 -4.675 -3.538 1.00 95.19 112 GLU A N 1
ATOM 838 C CA . GLU A 1 112 ? 0.514 -5.326 -4.459 1.00 95.19 112 GLU A CA 1
ATOM 839 C C . GLU A 1 112 ? -0.088 -6.565 -5.140 1.00 95.19 112 GLU A C 1
ATOM 841 O O . GLU A 1 112 ? 0.244 -6.866 -6.294 1.00 95.19 112 GLU A O 1
ATOM 846 N N . ALA A 1 113 ? -0.975 -7.288 -4.448 1.00 94.88 113 ALA A N 1
ATOM 847 C CA . ALA A 1 113 ? -1.674 -8.447 -4.989 1.00 94.88 113 ALA A CA 1
ATOM 848 C C . ALA A 1 113 ? -2.631 -8.090 -6.134 1.00 94.88 113 ALA A C 1
ATOM 850 O O . ALA A 1 113 ? -2.684 -8.854 -7.098 1.00 94.88 113 ALA A O 1
ATOM 851 N N . LEU A 1 114 ? -3.248 -6.899 -6.106 1.00 93.31 114 LEU A N 1
ATOM 852 C CA . LEU A 1 114 ? -4.166 -6.418 -7.153 1.00 93.31 114 LEU A CA 1
ATOM 853 C C . LEU A 1 114 ? -3.533 -6.414 -8.551 1.00 93.31 114 LEU A C 1
ATOM 855 O O . LEU A 1 114 ? -4.222 -6.585 -9.551 1.00 93.31 114 LEU A O 1
ATOM 859 N N . SER A 1 115 ? -2.205 -6.283 -8.638 1.00 91.88 115 SER A N 1
ATOM 860 C CA . SER A 1 115 ? -1.466 -6.335 -9.909 1.00 91.88 115 SER A CA 1
ATOM 861 C C . SER A 1 115 ? -1.532 -7.686 -10.638 1.00 91.88 115 SER A C 1
ATOM 863 O O . SER A 1 115 ? -1.039 -7.802 -11.762 1.00 91.88 115 SER A O 1
ATOM 865 N N . ARG A 1 116 ? -2.059 -8.725 -9.981 1.00 90.31 116 ARG A N 1
ATOM 866 C CA . ARG A 1 116 ? -2.191 -10.093 -10.506 1.00 90.31 116 ARG A CA 1
ATOM 867 C C . ARG A 1 116 ? -3.633 -10.456 -10.851 1.00 90.31 116 ARG A C 1
ATOM 869 O O . ARG A 1 116 ? -3.885 -11.586 -11.261 1.00 90.31 116 ARG A O 1
ATOM 876 N N . GLU A 1 117 ? -4.563 -9.536 -10.647 1.00 90.69 117 GLU A N 1
ATOM 877 C CA . GLU A 1 117 ? -5.992 -9.793 -10.750 1.00 90.69 117 GLU A CA 1
ATOM 878 C C . GLU A 1 117 ? -6.578 -9.224 -12.040 1.00 90.69 117 GLU A C 1
ATOM 880 O O . GLU A 1 117 ? -6.025 -8.308 -12.651 1.00 90.69 117 GLU A O 1
ATOM 885 N N . ALA A 1 118 ? -7.726 -9.770 -12.448 1.00 89.12 118 ALA A N 1
ATOM 886 C CA . ALA A 1 118 ? -8.545 -9.136 -13.472 1.00 89.12 118 ALA A CA 1
ATOM 887 C C . ALA A 1 118 ? -9.067 -7.776 -12.959 1.00 89.12 118 ALA A C 1
ATOM 889 O O . ALA A 1 118 ? -9.297 -7.645 -11.752 1.00 89.12 118 ALA A O 1
ATOM 890 N N . PRO A 1 119 ? -9.287 -6.775 -13.833 1.00 86.62 119 PRO A N 1
ATOM 891 C CA . PRO A 1 119 ? -9.702 -5.433 -13.417 1.00 86.62 119 PRO A CA 1
ATOM 892 C C . PRO A 1 119 ? -10.948 -5.405 -12.521 1.00 86.62 119 PRO A C 1
ATOM 894 O O . PRO A 1 119 ? -10.991 -4.648 -11.551 1.00 86.62 119 PRO A O 1
ATOM 897 N N . GLU A 1 120 ? -11.941 -6.246 -12.812 1.00 87.19 120 GLU A N 1
ATOM 898 C CA . GLU A 1 120 ? -13.182 -6.337 -12.041 1.00 87.19 120 GLU A CA 1
ATOM 899 C C . GLU A 1 120 ? -12.922 -6.870 -10.624 1.00 87.19 120 GLU A C 1
ATOM 901 O O . GLU A 1 120 ? -13.380 -6.282 -9.645 1.00 87.19 120 GLU A O 1
ATOM 906 N N . ALA A 1 121 ? -12.113 -7.928 -10.504 1.00 91.69 121 ALA A N 1
ATOM 907 C CA . ALA A 1 121 ? -11.732 -8.504 -9.214 1.00 91.69 121 ALA A CA 1
ATOM 908 C C . ALA A 1 121 ? -10.872 -7.535 -8.387 1.00 91.69 121 ALA A C 1
ATOM 910 O O . ALA A 1 121 ? -11.111 -7.372 -7.191 1.00 91.69 121 ALA A O 1
ATOM 911 N N . ALA A 1 122 ? -9.949 -6.819 -9.037 1.00 91.75 122 ALA A N 1
ATOM 912 C CA . ALA A 1 122 ? -9.087 -5.846 -8.374 1.00 91.75 122 ALA A CA 1
ATOM 913 C C . ALA A 1 122 ? -9.894 -4.710 -7.725 1.00 91.75 122 ALA A C 1
ATOM 915 O O . ALA A 1 122 ? -9.585 -4.278 -6.613 1.00 91.75 122 ALA A O 1
ATOM 916 N N . ALA A 1 123 ? -10.946 -4.232 -8.397 1.00 90.69 123 ALA A N 1
ATOM 917 C CA . ALA A 1 123 ? -11.826 -3.202 -7.852 1.00 90.69 123 ALA A CA 1
ATOM 918 C C . ALA A 1 123 ? -12.602 -3.699 -6.620 1.00 90.69 123 ALA A C 1
ATOM 920 O O . ALA A 1 123 ? -12.716 -2.979 -5.622 1.00 90.69 123 ALA A O 1
ATOM 921 N N . ASP A 1 124 ? -13.105 -4.933 -6.665 1.00 93.62 124 ASP A N 1
ATOM 922 C CA . ASP A 1 124 ? -13.844 -5.529 -5.554 1.00 93.62 124 ASP A CA 1
ATOM 923 C C . ASP A 1 124 ? -12.941 -5.840 -4.355 1.00 93.62 124 ASP A C 1
ATOM 925 O O . ASP A 1 124 ? -13.302 -5.516 -3.221 1.00 93.62 124 ASP A O 1
ATOM 929 N N . HIS A 1 125 ? -11.736 -6.370 -4.575 1.00 95.19 125 HIS A N 1
ATOM 930 C CA . HIS A 1 125 ? -10.778 -6.611 -3.497 1.00 95.19 125 HIS A CA 1
ATOM 931 C C . HIS A 1 125 ? -10.201 -5.320 -2.912 1.00 95.19 125 HIS A C 1
ATOM 933 O O . HIS A 1 125 ? -9.991 -5.254 -1.701 1.00 95.19 125 HIS A O 1
ATOM 939 N N . ALA A 1 126 ? -10.018 -4.261 -3.709 1.00 93.88 126 ALA A N 1
ATOM 940 C CA . ALA A 1 126 ? -9.663 -2.945 -3.178 1.00 93.88 126 ALA A CA 1
ATOM 941 C C . ALA A 1 126 ? -10.751 -2.409 -2.232 1.00 93.88 126 ALA A C 1
ATOM 943 O O . ALA A 1 126 ? -10.439 -1.891 -1.158 1.00 93.88 126 ALA A O 1
ATOM 944 N N . ARG A 1 127 ? -12.033 -2.585 -2.585 1.00 93.31 127 ARG A N 1
ATOM 945 C CA . ARG A 1 127 ? -13.160 -2.221 -1.714 1.00 93.31 127 ARG A CA 1
ATOM 946 C C . ARG A 1 127 ? -13.197 -3.080 -0.449 1.00 93.31 127 ARG A C 1
ATOM 948 O O . ARG A 1 127 ? -13.314 -2.535 0.643 1.00 93.31 127 ARG A O 1
ATOM 955 N N . ALA A 1 128 ? -13.021 -4.393 -0.580 1.00 95.06 128 ALA A N 1
ATOM 956 C CA . ALA A 1 128 ? -12.975 -5.306 0.561 1.00 95.06 128 ALA A CA 1
ATOM 957 C C . ALA A 1 128 ? -11.820 -4.977 1.523 1.00 95.06 128 ALA A C 1
ATOM 959 O O . ALA A 1 128 ? -11.988 -5.042 2.740 1.00 95.06 128 ALA A O 1
ATOM 960 N N . LEU A 1 129 ? -10.661 -4.574 0.992 1.00 95.00 129 LEU A N 1
ATOM 961 C CA . LEU A 1 129 ? -9.524 -4.124 1.789 1.00 95.00 129 LEU A CA 1
ATOM 962 C C . LEU A 1 129 ? -9.842 -2.824 2.542 1.00 95.00 129 LEU A C 1
ATOM 964 O O . LEU A 1 129 ? -9.472 -2.693 3.709 1.00 95.00 129 LEU A O 1
ATOM 968 N N . ALA A 1 130 ? -10.574 -1.895 1.916 1.00 93.31 130 ALA A N 1
ATOM 969 C CA . ALA A 1 130 ? -11.077 -0.698 2.586 1.00 93.31 130 ALA A CA 1
ATOM 970 C C . ALA A 1 130 ? -11.968 -1.086 3.764 1.00 93.31 130 ALA A C 1
ATOM 972 O O . ALA A 1 130 ? -11.673 -0.730 4.904 1.00 93.31 130 ALA A O 1
ATOM 973 N N . ASP A 1 131 ? -12.992 -1.892 3.504 1.00 94.44 131 ASP A N 1
ATOM 974 C CA . ASP A 1 131 ? -13.957 -2.321 4.512 1.00 94.44 131 ASP A CA 1
ATOM 975 C C . ASP A 1 131 ? -13.283 -3.060 5.673 1.00 94.44 131 ASP A C 1
ATOM 977 O O . ASP A 1 131 ? -13.609 -2.801 6.828 1.00 94.44 131 ASP A O 1
ATOM 981 N N . PHE A 1 132 ? -12.286 -3.906 5.393 1.00 94.88 132 PHE A N 1
ATOM 982 C CA . PHE A 1 132 ? -11.501 -4.626 6.401 1.00 94.88 132 PHE A CA 1
ATOM 983 C C . PHE A 1 132 ? -10.752 -3.705 7.378 1.00 94.88 132 PHE A C 1
ATOM 985 O O . PHE A 1 132 ? -10.535 -4.070 8.537 1.00 94.88 132 PHE A O 1
ATOM 992 N N . THR A 1 133 ? -10.318 -2.534 6.910 1.00 95.00 133 THR A N 1
ATOM 993 C CA . THR A 1 133 ? -9.520 -1.591 7.710 1.00 95.00 133 THR A CA 1
ATOM 994 C C . THR A 1 133 ? -10.358 -0.614 8.519 1.00 95.00 133 THR A C 1
ATOM 996 O O . THR A 1 133 ? -9.870 -0.091 9.518 1.00 95.00 133 THR A O 1
ATOM 999 N N . LEU A 1 134 ? -11.603 -0.359 8.125 1.00 94.06 134 LEU A N 1
ATOM 1000 C CA . LEU A 1 134 ? -12.458 0.613 8.797 1.00 94.06 134 LEU A CA 1
ATOM 1001 C C . LEU A 1 134 ? -12.817 0.174 10.224 1.00 94.06 134 LEU A C 1
ATOM 1003 O O . LEU A 1 134 ? -12.934 -1.014 10.534 1.00 94.06 134 LEU A O 1
ATOM 1007 N N . ALA A 1 135 ? -13.017 1.150 11.111 1.00 86.62 135 ALA A N 1
ATOM 1008 C CA . ALA A 1 135 ? -13.456 0.873 12.474 1.00 86.62 135 ALA A CA 1
ATOM 1009 C C . ALA A 1 135 ? -14.796 0.111 12.480 1.00 86.62 135 ALA A C 1
ATOM 1011 O O . ALA A 1 135 ? -15.714 0.424 11.720 1.00 86.62 135 ALA A O 1
ATOM 1012 N N . GLY A 1 136 ? -14.910 -0.906 13.340 1.00 78.75 136 GLY A N 1
ATOM 1013 C CA . GLY A 1 136 ? -16.104 -1.754 13.427 1.00 78.75 136 GLY A CA 1
ATOM 1014 C C . GLY A 1 136 ? -16.179 -2.888 12.396 1.00 78.75 136 GLY A C 1
ATOM 1015 O O . GLY A 1 136 ? -17.165 -3.630 12.401 1.00 78.75 136 GLY A O 1
ATOM 1016 N N . ALA A 1 137 ? -15.152 -3.071 11.556 1.00 69.25 137 ALA A N 1
ATOM 1017 C CA . ALA A 1 137 ? -14.992 -4.264 10.733 1.00 69.25 137 ALA A CA 1
ATOM 1018 C C . ALA A 1 137 ? -14.843 -5.502 11.635 1.00 69.25 137 ALA A C 1
ATOM 1020 O O . ALA A 1 137 ? -13.789 -5.752 12.215 1.00 69.25 137 ALA A O 1
ATOM 1021 N N . ARG A 1 138 ? -15.924 -6.267 11.813 1.00 55.81 138 ARG A N 1
ATOM 1022 C CA . ARG A 1 138 ? -15.872 -7.530 12.560 1.00 55.81 138 ARG A CA 1
ATOM 1023 C C . ARG A 1 138 ? -15.207 -8.587 11.683 1.00 55.81 138 ARG A C 1
ATOM 1025 O O . ARG A 1 138 ? -15.651 -8.790 10.553 1.00 55.81 138 ARG A O 1
ATOM 1032 N N . SER A 1 139 ? -14.210 -9.292 12.217 1.00 51.31 139 SER A N 1
ATOM 1033 C CA . SER A 1 139 ? -13.842 -10.615 11.706 1.00 51.31 139 SER A CA 1
ATOM 1034 C C . SER A 1 139 ? -15.107 -11.474 11.757 1.00 51.31 139 SER A C 1
ATOM 1036 O O . SER A 1 139 ? -15.631 -11.711 12.847 1.00 51.31 139 SER A O 1
ATOM 1038 N N . ARG A 1 140 ? -15.671 -11.811 10.595 1.00 47.16 140 ARG A N 1
ATOM 1039 C CA . ARG A 1 140 ? -16.742 -12.810 10.521 1.00 47.16 140 ARG A CA 1
ATOM 1040 C C . ARG A 1 140 ? -16.171 -14.191 10.795 1.00 47.16 140 ARG A C 1
ATOM 1042 O O . ARG A 1 140 ? -15.014 -14.422 10.378 1.00 47.16 140 ARG A O 1
#

pLDDT: mean 89.74, std 9.82, range [47.16, 98.25]

Foldseek 3Di:
DDDDAFPLLVVLQVLLVVLLVLLDDDDDLLVSLLVNLVSLLVCQADPHVNLVSLVVLVVPCPDPSSVVSNVVSNVSNLVSQLSSLVSSVVVQFWAPVDRSSVLSVVSNVQSNCNNVDDRVVSVVSSVVNSLCTGHPNDPD

Secondary structure (DSSP, 8-state):
-PPPPPHHHHHHHHHHHHHHHHTSTTS-HHHHHHHHHHHHHHHHSTT-HHHHHHHHHHHH--SHHHHHHHHHHHHHHHHHHHHHHHHHHHTTSB-SSS-HHHHHHHHHHHHHHHTTS-HHHHHHHHHHHHHHHBTT----

Sequence (140 aa):
MAPRPTPAERRLLDLARALAERARPMADPREAWLATLGGLAAAHAGDGPLPSEIREAERRARDKTRRLALAWAREQVRLALAEVLERAAGAGAVRADVAPDVLAWLVLAGAEALSREAPEAAADHARALADFTLAGARSR

Radius of gyration: 15.39 Å; chains: 1; bounding box: 46×32×34 Å